Protein AF-A0A1P8NES0-F1 (afdb_monomer_lite)

Foldseek 3Di:
DDPVVVVVVLVVLLVDPVSLVVQLVVLVVVLVVCCVVCVVCNVVSVVVSVVSNVVSVVD

Secondary structure (DSSP, 8-state):
--HHHHHHHHHHHTTSHHHHHHHHHHHHHHHHHHHHH-GGGHHHHHHHHHHHHHHHTT-

Sequence (59 aa):
MKLSRLLYAGRAALRTEKGRQIAGRLTDTAADTARRASPRHRARIDKAQHS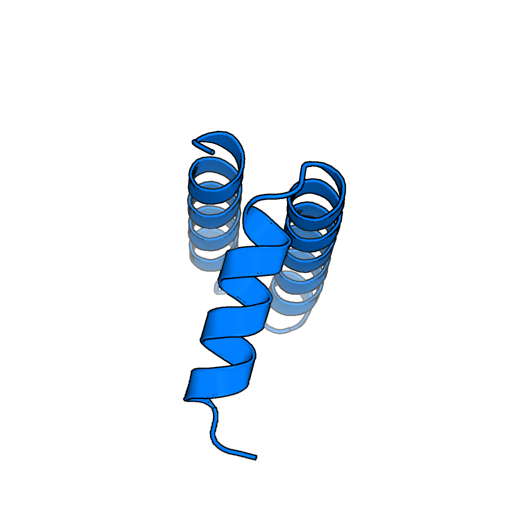ARKYLGRG

Structure (mmCIF, N/CA/C/O backbone):
data_AF-A0A1P8NES0-F1
#
_entry.id   AF-A0A1P8NES0-F1
#
loop_
_atom_site.group_PDB
_atom_site.id
_atom_site.type_symbol
_atom_site.label_atom_id
_atom_site.label_alt_id
_atom_site.label_comp_id
_atom_site.label_asym_id
_atom_site.label_entity_id
_atom_site.label_seq_id
_atom_site.pdbx_PDB_ins_code
_atom_site.Cartn_x
_atom_site.Cartn_y
_atom_site.Cartn_z
_atom_site.occupancy
_atom_site.B_iso_or_equiv
_atom_site.auth_seq_id
_atom_site.auth_comp_id
_atom_site.auth_asym_id
_atom_site.auth_atom_id
_atom_site.pdbx_PDB_model_num
ATOM 1 N N . MET A 1 1 ? 9.920 -3.769 20.466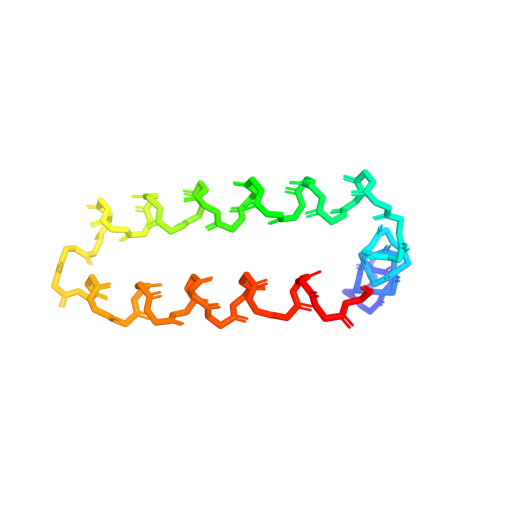 1.00 52.72 1 MET A N 1
ATOM 2 C CA . MET A 1 1 ? 8.522 -4.245 20.325 1.00 52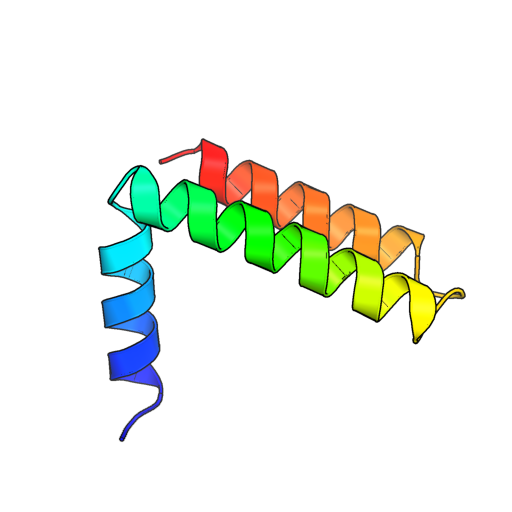.72 1 MET A CA 1
ATOM 3 C C . MET A 1 1 ? 8.466 -5.304 19.230 1.00 52.72 1 MET A C 1
ATOM 5 O O . MET A 1 1 ? 8.908 -5.026 18.126 1.00 52.72 1 MET A O 1
ATOM 9 N N . LYS A 1 2 ? 8.010 -6.529 19.535 1.00 65.06 2 LYS A N 1
ATOM 10 C CA . LYS A 1 2 ? 8.003 -7.655 18.581 1.00 65.06 2 LYS A CA 1
ATOM 11 C C . LYS A 1 2 ? 7.027 -7.377 17.427 1.00 65.06 2 LYS A C 1
ATOM 13 O O . LYS A 1 2 ? 5.865 -7.061 17.677 1.00 65.06 2 LYS A O 1
ATOM 18 N N . LEU A 1 3 ? 7.501 -7.535 16.190 1.00 69.12 3 LEU A N 1
ATOM 19 C CA . LEU A 1 3 ? 6.774 -7.360 14.919 1.00 69.12 3 LEU A CA 1
ATOM 20 C C . LEU A 1 3 ? 5.363 -7.989 14.927 1.00 69.12 3 LEU A C 1
ATOM 22 O O . LEU A 1 3 ? 4.414 -7.447 14.365 1.00 69.12 3 LEU A O 1
ATOM 26 N N . SER A 1 4 ? 5.205 -9.099 15.647 1.00 72.56 4 SER A N 1
ATOM 27 C CA . SER A 1 4 ? 3.947 -9.818 15.847 1.00 72.56 4 SER A CA 1
ATOM 28 C C . SER A 1 4 ? 2.839 -8.986 16.504 1.00 72.56 4 SER A C 1
ATOM 30 O O . SER A 1 4 ? 1.677 -9.141 16.140 1.00 72.56 4 SER A O 1
ATOM 32 N N . ARG A 1 5 ? 3.163 -8.058 17.412 1.00 72.12 5 ARG A N 1
ATOM 33 C CA . ARG A 1 5 ? 2.162 -7.198 18.072 1.00 72.12 5 ARG A CA 1
ATOM 34 C C . ARG A 1 5 ? 1.658 -6.089 17.142 1.00 72.12 5 ARG A C 1
ATOM 36 O O . ARG A 1 5 ? 0.475 -5.764 17.177 1.00 72.12 5 ARG A O 1
ATOM 43 N N . LEU A 1 6 ? 2.528 -5.576 16.267 1.00 71.56 6 LEU A N 1
ATOM 44 C CA . LEU A 1 6 ? 2.160 -4.620 15.216 1.00 71.56 6 LEU A CA 1
ATOM 45 C C . LEU A 1 6 ? 1.280 -5.273 14.147 1.00 71.56 6 LEU A C 1
ATOM 47 O O . LEU A 1 6 ? 0.280 -4.686 13.749 1.00 71.56 6 LEU A O 1
ATOM 51 N N . LEU A 1 7 ? 1.592 -6.508 13.739 1.00 75.44 7 LEU A N 1
ATOM 52 C CA . LEU A 1 7 ? 0.746 -7.269 12.813 1.00 75.44 7 LEU A CA 1
ATOM 53 C C . LEU A 1 7 ? -0.643 -7.539 13.402 1.00 75.44 7 LEU A C 1
ATOM 55 O O . LEU A 1 7 ? -1.646 -7.402 12.703 1.00 75.44 7 LEU A O 1
ATOM 59 N N . TYR A 1 8 ? -0.719 -7.875 14.692 1.00 78.50 8 TYR A N 1
ATOM 60 C CA . TYR A 1 8 ? -1.994 -8.113 15.370 1.00 78.50 8 TYR A CA 1
ATOM 61 C C . TYR A 1 8 ? -2.834 -6.833 15.485 1.00 78.50 8 TYR A C 1
ATOM 63 O O . TYR A 1 8 ? -4.023 -6.844 15.166 1.00 78.50 8 TYR A O 1
ATOM 71 N N . ALA A 1 9 ? -2.207 -5.717 15.870 1.00 73.88 9 ALA A N 1
ATOM 72 C CA . ALA A 1 9 ? -2.854 -4.408 15.932 1.00 73.88 9 ALA A CA 1
ATOM 73 C C . ALA A 1 9 ? -3.299 -3.922 14.545 1.00 73.88 9 ALA A C 1
ATOM 75 O O . ALA A 1 9 ? -4.417 -3.440 14.396 1.00 73.88 9 ALA A O 1
ATOM 76 N N . GLY A 1 10 ? -2.475 -4.123 13.513 1.00 71.81 10 GLY A N 1
ATOM 77 C CA . GLY A 1 10 ? -2.829 -3.830 12.126 1.00 71.81 10 GLY A CA 1
ATOM 78 C C . GLY A 1 10 ? -4.024 -4.657 11.658 1.00 71.81 10 GLY A C 1
ATOM 79 O O . GLY A 1 10 ? -4.961 -4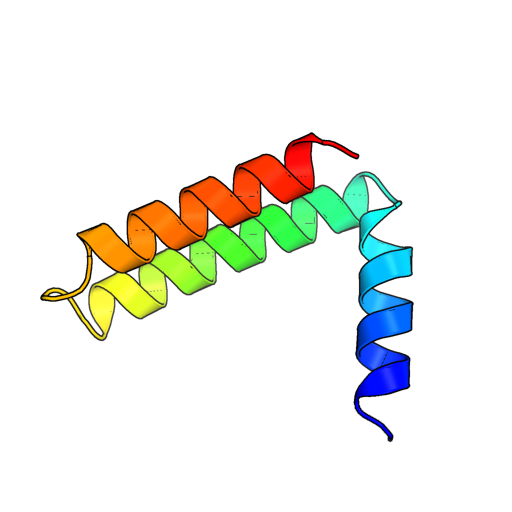.116 11.082 1.00 71.81 10 GLY A O 1
ATOM 80 N N . ARG A 1 11 ? -4.064 -5.954 11.983 1.00 73.44 11 ARG A N 1
ATOM 81 C CA . ARG A 1 11 ? -5.198 -6.830 11.650 1.00 73.44 11 ARG A CA 1
ATOM 82 C C . ARG A 1 11 ? -6.479 -6.433 12.386 1.00 73.44 11 ARG A C 1
ATOM 84 O O . ARG A 1 11 ? -7.557 -6.524 11.807 1.00 73.44 11 ARG A O 1
ATOM 91 N N . ALA A 1 12 ? -6.371 -5.971 13.631 1.00 74.62 12 ALA A N 1
ATOM 92 C CA . ALA A 1 12 ? -7.496 -5.415 14.377 1.00 74.62 12 ALA A CA 1
ATOM 93 C C . ALA A 1 12 ? -7.970 -4.079 13.780 1.00 74.62 12 ALA A C 1
ATOM 95 O O . ALA A 1 12 ? -9.168 -3.888 13.594 1.00 74.62 12 ALA A O 1
ATOM 96 N N . ALA A 1 13 ? -7.049 -3.195 13.392 1.00 71.12 13 ALA A N 1
ATOM 97 C CA . ALA A 1 13 ? -7.374 -1.936 12.728 1.00 71.12 13 ALA A CA 1
ATOM 98 C C . ALA A 1 13 ? -8.091 -2.175 11.388 1.00 71.12 13 ALA A C 1
ATOM 100 O O . ALA A 1 13 ? -9.094 -1.521 11.110 1.00 71.12 13 ALA A O 1
ATOM 101 N N . LEU A 1 14 ? -7.657 -3.175 10.613 1.00 76.75 14 LEU A N 1
ATOM 102 C CA . LEU A 1 14 ? -8.289 -3.595 9.356 1.00 76.75 14 LEU A CA 1
ATOM 103 C C . LEU A 1 14 ? -9.715 -4.150 9.511 1.00 76.75 14 LEU A C 1
ATOM 105 O O . LEU A 1 14 ? -10.421 -4.252 8.513 1.00 76.75 14 LEU A O 1
ATOM 109 N N . ARG A 1 15 ? -10.168 -4.495 10.724 1.00 79.06 15 ARG A N 1
ATOM 110 C CA . ARG A 1 15 ? -11.578 -4.863 10.956 1.00 79.06 15 ARG A CA 1
ATOM 111 C C . ARG A 1 15 ? -12.506 -3.654 10.946 1.00 79.06 15 ARG A C 1
ATOM 113 O O . ARG A 1 15 ? -13.694 -3.800 10.683 1.00 79.06 15 ARG A O 1
ATOM 120 N N . THR A 1 16 ? -11.974 -2.464 11.207 1.00 81.38 16 THR A N 1
ATOM 121 C CA . THR A 1 16 ? -12.752 -1.225 11.180 1.00 81.38 16 THR A CA 1
ATOM 122 C C . THR A 1 16 ? -12.810 -0.657 9.766 1.00 81.38 16 THR A C 1
ATOM 124 O O . THR A 1 16 ? -11.837 -0.734 9.014 1.00 81.38 16 THR A O 1
ATOM 127 N N . GLU A 1 17 ? -13.931 -0.041 9.400 1.00 80.75 17 GLU A N 1
ATOM 128 C CA . GLU A 1 17 ? -14.085 0.613 8.096 1.00 80.75 17 GLU A CA 1
ATOM 129 C C . GLU A 1 17 ? -13.056 1.736 7.893 1.00 80.75 17 GLU A C 1
ATOM 131 O O . GLU A 1 17 ? -12.404 1.829 6.850 1.00 80.75 17 GLU A O 1
ATOM 136 N N . LYS A 1 18 ? -12.798 2.518 8.948 1.00 82.31 18 LYS A N 1
ATOM 137 C CA . LYS A 1 18 ? -11.760 3.556 8.958 1.00 82.31 18 LYS A CA 1
ATOM 138 C C . LYS A 1 18 ? -10.361 2.977 8.720 1.00 82.31 18 LYS A C 1
ATOM 140 O O . LYS A 1 18 ? -9.587 3.537 7.946 1.00 82.31 18 LYS A O 1
ATOM 145 N N . GLY A 1 19 ? -10.030 1.843 9.339 1.00 83.25 19 GLY A N 1
ATOM 146 C CA . GLY A 1 19 ? -8.745 1.178 9.127 1.00 83.25 19 GLY A CA 1
ATOM 147 C C . GLY A 1 19 ? -8.596 0.591 7.724 1.00 83.25 19 GLY A C 1
ATOM 148 O O . GLY A 1 19 ? -7.509 0.670 7.154 1.00 83.25 19 GLY A O 1
ATOM 149 N N . ARG A 1 20 ? -9.683 0.095 7.119 1.00 83.19 20 ARG A N 1
ATOM 150 C CA . ARG A 1 20 ? -9.690 -0.325 5.708 1.00 83.19 20 ARG A CA 1
ATOM 151 C C . ARG A 1 20 ? -9.460 0.840 4.752 1.00 83.19 20 ARG A C 1
ATOM 153 O O . ARG A 1 20 ? -8.646 0.705 3.841 1.00 83.19 20 ARG A O 1
ATOM 160 N N . GLN A 1 21 ? -10.091 1.993 4.985 1.00 84.62 21 GLN A N 1
ATOM 161 C CA . GLN A 1 21 ? -9.832 3.196 4.184 1.00 84.62 21 GLN A CA 1
ATOM 162 C C . GLN A 1 21 ? -8.372 3.653 4.288 1.00 84.62 21 GLN A C 1
ATOM 164 O O . GLN A 1 21 ? -7.743 3.945 3.270 1.00 84.62 21 GLN A O 1
ATOM 169 N N . ILE A 1 22 ? -7.811 3.688 5.501 1.00 86.62 22 ILE A N 1
ATOM 170 C CA . ILE A 1 22 ? -6.409 4.079 5.719 1.00 86.62 22 ILE A CA 1
ATOM 171 C C . ILE A 1 22 ? -5.460 3.091 5.032 1.00 86.62 22 ILE A C 1
ATOM 173 O O . ILE A 1 22 ? -4.537 3.513 4.338 1.00 86.62 22 ILE A O 1
ATOM 177 N N . ALA A 1 23 ? -5.702 1.785 5.161 1.00 85.81 23 ALA A N 1
ATOM 178 C CA . ALA A 1 23 ? -4.899 0.768 4.492 1.00 85.81 23 ALA A CA 1
ATOM 179 C C . ALA A 1 23 ? -4.999 0.847 2.960 1.00 85.81 23 ALA A C 1
ATOM 181 O O . ALA A 1 23 ? -3.995 0.648 2.275 1.00 85.81 23 ALA A O 1
ATOM 182 N N . GLY A 1 24 ? -6.172 1.194 2.420 1.00 86.88 24 GLY A N 1
ATOM 183 C CA . GLY A 1 24 ? -6.361 1.453 0.992 1.00 86.88 24 GLY A CA 1
ATOM 184 C C . GLY A 1 24 ? -5.497 2.618 0.514 1.00 86.88 24 GLY A C 1
ATOM 185 O O . GLY A 1 24 ? -4.705 2.453 -0.411 1.00 86.88 24 GLY A O 1
ATOM 186 N N . ARG A 1 25 ? -5.555 3.755 1.220 1.00 88.31 25 ARG A N 1
ATOM 187 C CA . ARG A 1 25 ? -4.717 4.931 0.925 1.00 88.31 25 ARG A CA 1
ATOM 188 C C . ARG A 1 25 ? -3.227 4.607 0.992 1.00 88.31 25 ARG A C 1
ATOM 190 O O . ARG A 1 25 ? -2.489 4.978 0.090 1.00 88.31 25 ARG A O 1
ATOM 197 N N . LEU A 1 26 ? -2.784 3.878 2.018 1.00 88.12 26 LEU A N 1
ATOM 198 C CA . LEU A 1 26 ? -1.382 3.463 2.142 1.00 88.12 26 LEU A CA 1
ATOM 199 C C . LEU A 1 26 ? -0.946 2.549 0.996 1.00 88.12 26 LEU A C 1
ATOM 201 O O . LEU A 1 26 ? 0.166 2.690 0.496 1.00 88.12 26 LEU A O 1
ATOM 205 N N . THR A 1 27 ? -1.820 1.636 0.573 1.00 89.06 27 THR A N 1
ATOM 206 C CA . THR A 1 27 ? -1.566 0.743 -0.562 1.00 89.06 27 THR A CA 1
ATOM 207 C C . THR A 1 27 ? -1.376 1.542 -1.851 1.00 89.06 27 THR A C 1
ATOM 209 O O . THR A 1 27 ? -0.450 1.263 -2.610 1.00 89.06 27 THR A O 1
ATOM 212 N N . ASP A 1 28 ? -2.212 2.554 -2.083 1.00 89.12 28 ASP A N 1
ATOM 213 C CA . ASP A 1 28 ? -2.121 3.408 -3.268 1.00 89.12 28 ASP A CA 1
ATOM 214 C C . ASP A 1 28 ? -0.859 4.280 -3.246 1.00 89.12 28 ASP A C 1
ATOM 216 O O . ASP A 1 28 ? -0.115 4.301 -4.226 1.00 89.12 28 ASP A O 1
ATOM 220 N N . THR A 1 29 ? -0.551 4.917 -2.111 1.00 91.06 29 THR A N 1
ATOM 221 C CA . THR A 1 29 ? 0.678 5.706 -1.947 1.00 91.06 29 THR A CA 1
ATOM 222 C C . THR A 1 29 ? 1.924 4.844 -2.143 1.00 91.06 29 THR A C 1
ATOM 224 O O . THR A 1 29 ? 2.834 5.232 -2.872 1.00 91.06 29 THR A O 1
ATOM 227 N N . ALA A 1 30 ? 1.965 3.650 -1.542 1.00 88.81 30 ALA A N 1
ATOM 228 C CA . ALA A 1 30 ? 3.088 2.731 -1.693 1.00 88.81 30 ALA A CA 1
ATOM 229 C C . ALA A 1 30 ? 3.258 2.272 -3.148 1.00 88.81 30 ALA A C 1
ATOM 231 O O . ALA A 1 30 ? 4.387 2.196 -3.636 1.00 88.81 30 ALA A O 1
ATOM 232 N N . ALA A 1 31 ? 2.156 2.004 -3.855 1.00 89.44 31 ALA A N 1
ATOM 233 C CA . ALA A 1 31 ? 2.192 1.649 -5.268 1.00 89.44 31 ALA A CA 1
ATOM 234 C C . ALA A 1 31 ? 2.740 2.799 -6.123 1.00 89.44 31 ALA A C 1
ATOM 236 O O . ALA A 1 31 ? 3.614 2.570 -6.956 1.00 89.44 31 ALA A O 1
ATOM 237 N N . ASP A 1 32 ? 2.308 4.038 -5.890 1.00 91.12 32 ASP A N 1
ATOM 238 C CA . ASP A 1 32 ? 2.809 5.199 -6.630 1.00 91.12 32 ASP A CA 1
ATOM 239 C C . ASP A 1 32 ? 4.288 5.481 -6.360 1.00 91.12 32 ASP A C 1
ATOM 241 O O . ASP A 1 32 ? 5.055 5.713 -7.301 1.00 91.12 32 ASP A O 1
ATOM 245 N N . THR A 1 33 ? 4.731 5.386 -5.105 1.00 92.50 33 THR A N 1
ATOM 246 C CA . THR A 1 33 ? 6.155 5.491 -4.766 1.00 92.50 33 THR A CA 1
ATOM 247 C C . THR A 1 33 ? 6.961 4.377 -5.435 1.00 92.50 33 THR A C 1
ATOM 249 O O . THR A 1 33 ? 7.997 4.649 -6.043 1.00 92.50 33 THR A O 1
ATOM 252 N N . ALA A 1 34 ? 6.472 3.134 -5.401 1.00 89.25 34 ALA A N 1
ATOM 253 C CA . ALA A 1 34 ? 7.145 2.001 -6.027 1.00 89.25 34 ALA A CA 1
ATOM 254 C C . ALA A 1 34 ? 7.207 2.136 -7.556 1.00 89.25 34 ALA A C 1
ATOM 256 O O . ALA A 1 34 ? 8.232 1.814 -8.155 1.00 89.25 34 ALA A O 1
ATOM 257 N N . ARG A 1 35 ? 6.152 2.653 -8.203 1.00 90.19 35 ARG A N 1
ATOM 258 C CA . ARG A 1 35 ? 6.138 2.918 -9.652 1.00 90.19 35 ARG A CA 1
ATOM 259 C C . ARG A 1 35 ? 7.199 3.938 -10.043 1.00 90.19 35 ARG A C 1
ATOM 261 O O . ARG A 1 35 ? 7.870 3.744 -11.053 1.00 90.19 35 ARG A O 1
ATOM 268 N N . ARG A 1 36 ? 7.358 5.000 -9.244 1.00 91.50 36 ARG A N 1
ATOM 269 C CA . ARG A 1 36 ? 8.385 6.032 -9.456 1.00 91.50 36 ARG A CA 1
ATOM 270 C C . ARG A 1 36 ? 9.794 5.482 -9.239 1.00 91.50 36 ARG A C 1
ATOM 272 O O . ARG A 1 36 ? 10.677 5.756 -10.040 1.00 91.50 36 ARG A O 1
ATOM 279 N N . ALA A 1 37 ? 9.991 4.675 -8.197 1.00 92.44 37 ALA A N 1
ATOM 280 C CA . ALA A 1 37 ? 11.291 4.088 -7.876 1.00 92.44 37 ALA A CA 1
ATOM 281 C C . ALA A 1 37 ? 11.697 2.947 -8.826 1.00 92.44 37 ALA A C 1
ATOM 283 O O . ALA A 1 37 ? 12.878 2.677 -9.020 1.00 92.44 37 ALA A O 1
ATOM 284 N N . SER A 1 38 ? 10.730 2.225 -9.393 1.00 88.12 38 SER A N 1
ATOM 285 C CA . SER A 1 3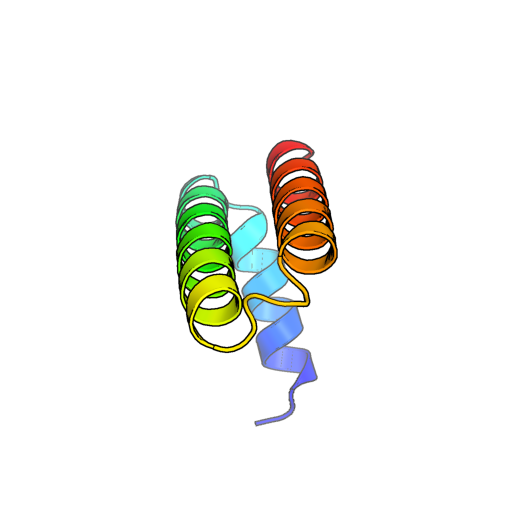8 ? 10.965 1.031 -10.207 1.00 88.12 38 SER A CA 1
ATOM 286 C C . SER A 1 38 ? 9.997 0.952 -11.391 1.00 88.12 38 SER A C 1
ATOM 288 O O . SER A 1 38 ? 9.144 0.059 -11.444 1.00 88.12 38 SER A O 1
ATOM 290 N N . PRO A 1 39 ? 10.158 1.826 -12.401 1.00 86.50 39 PRO A N 1
ATOM 291 C CA . PRO A 1 39 ? 9.267 1.869 -13.562 1.00 86.50 39 PRO A CA 1
ATOM 292 C C . PRO A 1 39 ? 9.262 0.552 -14.354 1.00 86.50 39 PRO A C 1
ATOM 294 O O . PRO A 1 39 ? 8.222 0.138 -14.861 1.00 86.50 39 PRO A O 1
ATOM 297 N N . ARG A 1 40 ? 10.391 -0.175 -14.379 1.00 93.19 40 ARG A N 1
ATOM 298 C CA . ARG A 1 40 ? 10.516 -1.502 -15.016 1.00 93.19 40 ARG A CA 1
ATOM 299 C C . ARG A 1 40 ? 9.633 -2.582 -14.374 1.00 93.19 40 ARG A C 1
ATOM 301 O O . ARG A 1 40 ? 9.311 -3.569 -15.023 1.00 93.19 40 ARG A O 1
ATOM 308 N N . HIS A 1 41 ? 9.222 -2.402 -13.118 1.00 91.56 41 HIS A N 1
ATOM 309 C CA . HIS A 1 41 ? 8.408 -3.365 -12.370 1.00 91.56 41 HIS A CA 1
ATOM 310 C C . HIS A 1 41 ? 6.941 -2.939 -12.231 1.00 91.56 41 HIS A C 1
ATOM 312 O O . HIS A 1 41 ? 6.202 -3.551 -11.458 1.00 91.56 41 HIS A O 1
ATOM 318 N N . ARG A 1 42 ? 6.495 -1.929 -12.989 1.00 90.25 42 ARG A N 1
ATOM 319 C CA . ARG A 1 42 ? 5.147 -1.350 -12.890 1.00 90.25 42 ARG A CA 1
ATOM 320 C C . ARG A 1 42 ? 4.031 -2.395 -12.920 1.00 90.25 42 ARG A C 1
ATOM 322 O O . ARG A 1 42 ? 3.208 -2.411 -12.017 1.00 90.25 42 ARG A O 1
ATOM 329 N N . ALA A 1 43 ? 4.076 -3.350 -13.849 1.00 91.56 43 ALA A N 1
ATOM 330 C CA . ALA A 1 43 ? 3.075 -4.418 -13.931 1.00 91.56 43 ALA A CA 1
ATOM 331 C C . ALA A 1 43 ? 3.005 -5.295 -12.661 1.00 91.56 43 ALA A C 1
ATOM 333 O O . ALA A 1 43 ? 1.925 -5.715 -12.243 1.00 91.56 43 ALA A O 1
ATOM 334 N N . ARG A 1 44 ? 4.149 -5.563 -12.012 1.00 92.00 44 ARG A N 1
ATOM 335 C CA . ARG A 1 44 ? 4.191 -6.320 -10.748 1.00 92.00 44 ARG A CA 1
ATOM 336 C C . ARG A 1 44 ? 3.632 -5.495 -9.589 1.00 92.00 44 ARG A C 1
ATOM 338 O O . ARG A 1 44 ? 2.907 -6.041 -8.762 1.00 92.00 44 ARG A O 1
ATOM 345 N N . ILE A 1 45 ? 3.938 -4.199 -9.558 1.00 91.31 45 ILE A N 1
ATOM 346 C CA . ILE A 1 45 ? 3.428 -3.258 -8.554 1.00 91.31 45 ILE A CA 1
ATOM 347 C C . ILE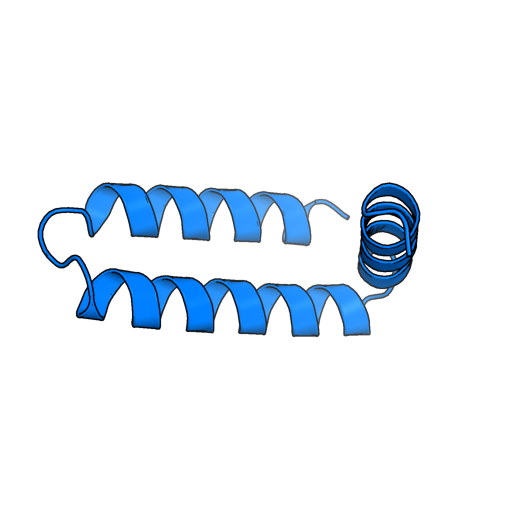 A 1 45 ? 1.908 -3.114 -8.684 1.00 91.31 45 ILE A C 1
ATOM 349 O O . ILE A 1 45 ? 1.201 -3.216 -7.686 1.00 91.31 45 ILE A O 1
ATOM 353 N N . ASP A 1 46 ? 1.393 -2.988 -9.906 1.00 91.38 46 ASP A N 1
ATOM 354 C CA . ASP A 1 46 ? -0.042 -2.872 -10.178 1.00 91.38 46 ASP A CA 1
ATOM 355 C C . ASP A 1 46 ? -0.791 -4.143 -9.763 1.00 91.38 46 ASP A C 1
ATOM 357 O O . ASP A 1 46 ? -1.834 -4.080 -9.109 1.00 91.38 46 ASP A O 1
ATOM 361 N N . LYS A 1 47 ? -0.217 -5.319 -10.053 1.00 93.44 47 LYS A N 1
ATOM 362 C CA . LYS A 1 47 ? -0.761 -6.603 -9.596 1.00 93.44 47 LYS A CA 1
ATOM 363 C C . LYS A 1 47 ? -0.788 -6.697 -8.066 1.00 93.44 47 LYS A C 1
ATOM 365 O O . LYS A 1 47 ? -1.774 -7.177 -7.502 1.00 93.44 47 LYS A O 1
ATOM 370 N N . ALA A 1 48 ? 0.265 -6.233 -7.392 1.00 89.62 48 ALA A N 1
ATOM 371 C CA . ALA A 1 48 ? 0.328 -6.202 -5.933 1.00 89.62 48 ALA A CA 1
ATOM 372 C C . ALA A 1 48 ? -0.711 -5.236 -5.337 1.00 89.62 48 ALA A C 1
ATOM 374 O O . ALA A 1 48 ? -1.441 -5.625 -4.424 1.00 89.62 48 ALA A O 1
ATOM 375 N N . GLN A 1 49 ? -0.849 -4.031 -5.899 1.00 91.88 49 GLN A N 1
ATOM 376 C CA . GLN A 1 49 ? -1.861 -3.045 -5.504 1.00 91.88 49 GLN A CA 1
ATOM 377 C C . GLN A 1 49 ? -3.279 -3.607 -5.667 1.00 91.88 49 GLN A C 1
ATOM 379 O O . GLN A 1 49 ? -4.102 -3.503 -4.757 1.00 91.88 49 GLN A O 1
ATOM 384 N N . HIS A 1 50 ? -3.564 -4.251 -6.803 1.00 91.31 50 HIS A N 1
ATOM 385 C CA . HIS A 1 50 ? -4.864 -4.864 -7.066 1.00 91.31 50 HIS A CA 1
ATOM 386 C C . HIS A 1 50 ? -5.182 -5.986 -6.065 1.00 91.31 50 HIS A C 1
ATOM 388 O O . HIS A 1 50 ? -6.280 -6.033 -5.510 1.00 91.31 50 HIS A O 1
ATOM 394 N N . SER A 1 51 ? -4.210 -6.859 -5.784 1.00 90.38 51 SER A N 1
ATOM 395 C CA . SER A 1 51 ? -4.357 -7.927 -4.787 1.00 90.38 51 SER A CA 1
ATOM 396 C C . SER A 1 51 ? -4.630 -7.369 -3.385 1.00 90.38 51 SER A C 1
ATOM 398 O O . SER A 1 51 ? -5.550 -7.822 -2.700 1.00 90.38 51 SER A O 1
ATOM 400 N N . ALA A 1 52 ? -3.892 -6.331 -2.981 1.00 86.56 52 ALA A N 1
ATOM 401 C CA . ALA A 1 52 ? -4.079 -5.664 -1.698 1.00 86.56 52 ALA A CA 1
ATOM 402 C C . ALA A 1 52 ? -5.467 -5.006 -1.586 1.00 86.56 52 ALA A C 1
ATOM 404 O O . ALA A 1 52 ? -6.165 -5.226 -0.597 1.00 86.56 52 ALA A O 1
ATOM 405 N N . ARG A 1 53 ? -5.936 -4.297 -2.622 1.00 86.56 53 ARG A N 1
ATOM 406 C CA . ARG A 1 53 ? -7.303 -3.740 -2.656 1.00 86.56 53 ARG A CA 1
ATOM 407 C C . ARG A 1 53 ? -8.377 -4.825 -2.565 1.00 86.56 53 ARG A C 1
ATOM 409 O O . ARG A 1 53 ? -9.332 -4.673 -1.808 1.00 86.56 53 ARG A O 1
ATOM 416 N N . LYS A 1 54 ? -8.205 -5.944 -3.275 1.00 88.81 54 LYS A N 1
ATOM 417 C CA . LYS A 1 54 ? -9.127 -7.089 -3.210 1.00 88.81 54 LYS A CA 1
ATOM 418 C C . LYS A 1 54 ? -9.184 -7.710 -1.812 1.00 88.81 54 LYS A C 1
ATOM 420 O O . LYS A 1 54 ? -10.252 -8.127 -1.375 1.00 88.81 54 LYS A O 1
ATOM 425 N N . TYR A 1 55 ? -8.053 -7.776 -1.112 1.00 83.56 55 TYR A N 1
ATOM 426 C CA . TYR A 1 55 ? -8.000 -8.258 0.268 1.00 83.56 55 TYR A CA 1
ATOM 427 C C . TYR A 1 55 ? -8.720 -7.305 1.232 1.00 83.56 55 TYR A C 1
ATOM 429 O O . TYR A 1 55 ? -9.487 -7.755 2.078 1.00 83.56 55 TYR A O 1
ATOM 437 N N . LEU A 1 56 ? -8.533 -5.993 1.067 1.00 81.69 56 LEU A N 1
ATOM 438 C CA . LEU A 1 56 ? -9.190 -4.974 1.892 1.00 81.69 56 LEU A CA 1
ATOM 439 C C . LEU A 1 56 ? -10.709 -4.894 1.662 1.00 81.69 56 LEU A C 1
ATOM 441 O O . LEU A 1 56 ? -11.451 -4.634 2.607 1.00 81.69 56 LEU A O 1
ATOM 445 N N . GLY A 1 57 ? -11.173 -5.145 0.434 1.00 76.94 57 GLY A N 1
ATOM 446 C CA . GLY A 1 57 ? -12.597 -5.156 0.074 1.00 76.94 57 GLY A CA 1
ATOM 447 C C . GLY A 1 57 ? -13.351 -6.443 0.429 1.00 76.94 57 GLY A C 1
ATOM 448 O O . GLY A 1 57 ? -14.558 -6.499 0.236 1.00 76.94 57 GLY A O 1
ATOM 449 N N . ARG A 1 58 ? -12.661 -7.482 0.921 1.00 69.25 58 ARG A N 1
ATOM 450 C CA . ARG A 1 58 ? -13.266 -8.763 1.337 1.00 69.25 58 ARG A CA 1
ATOM 451 C C . ARG A 1 58 ? -13.698 -8.815 2.808 1.00 69.25 58 ARG A C 1
ATOM 453 O O . ARG A 1 58 ? -14.240 -9.839 3.217 1.00 69.25 58 ARG A O 1
ATOM 460 N N . GLY A 1 59 ? -13.375 -7.790 3.596 1.00 57.06 59 GLY A N 1
ATOM 461 C CA . GLY A 1 59 ? -13.747 -7.707 5.015 1.00 57.06 59 GLY A CA 1
ATOM 462 C C . GLY A 1 59 ? -15.124 -7.117 5.252 1.00 57.06 59 GLY A C 1
ATOM 463 O O . GLY A 1 59 ? -15.731 -6.603 4.291 1.00 57.06 59 GLY A O 1
#

pLDDT: mean 83.16, std 9.24, range [52.72, 93.44]

Radius of gyration: 12.9 Å; chains: 1; bounding box: 25×16×35 Å